Protein AF-A0A3B0VVY9-F1 (afdb_monomer_lite)

Sequence (151 aa):
ESAAEGPFYAQRRDLQAKYLTMIENNFRPLPLWRAPYYAHEVVGIEALSQLAHDCFGDSDPGEIFYRGALQEIVEQEDGRYLMRLPLPFVTGGDVKLRKRGDEMFITIGNFKREMILPTVLAKRRTGGGVLQDGVLEITFLPPEPVAEPIS

Foldseek 3Di:
DDPPDDPVRVVVVVVVVVVVVQCPQAQPPDDDFDFDDDPDDQDDDVSVVVRCCSGQPPHDPPDDRDDDDDFDWDQDPQQKIKTKHAQQPADAADWDWDADQQWIWTDGPPDIHIDGHDPSQSQFDWPDWDADNRIIITMTDHHDPDPDPDD

Secondary structure (DSSP, 8-state):
------HHHHHHHHHHHHHHHHHHHHHTTS--------SS---HHHHHHHHHHHHHTTS-TTS----SPPPEEEE-TTS-EEEEEE-TT--SS-EEEEEETTEEEEEETTEEEEEEPPHHHHTSPEEEEEEETTEEEEEEPPPPP-PPP--

Organism: NCBI:txid652676

pLDDT: mean 87.2, std 10.5, range [39.84, 97.38]

Structure (mmCIF, N/CA/C/O backbone):
data_AF-A0A3B0VVY9-F1
#
_entry.id   AF-A0A3B0VVY9-F1
#
loop_
_atom_site.group_PDB
_atom_site.id
_atom_site.type_symbol
_atom_site.label_atom_id
_atom_site.label_alt_id
_atom_site.label_comp_id
_atom_site.label_asym_id
_atom_site.label_entity_id
_atom_site.label_seq_id
_atom_site.pdbx_PDB_ins_code
_atom_site.Cartn_x
_atom_site.Cartn_y
_atom_site.Cartn_z
_atom_site.occupancy
_atom_site.B_iso_or_equiv
_atom_site.auth_seq_id
_atom_site.auth_comp_id
_atom_site.auth_asym_id
_atom_site.auth_atom_id
_atom_site.pdbx_PDB_model_num
ATOM 1 N N . GLU A 1 1 ? 40.228 -4.312 -16.758 1.00 39.84 1 GLU A N 1
ATOM 2 C CA . GLU A 1 1 ? 39.956 -4.425 -15.310 1.00 39.84 1 GLU A CA 1
ATOM 3 C C . GLU A 1 1 ? 38.494 -4.099 -15.073 1.00 39.84 1 GLU A C 1
ATOM 5 O O . GLU A 1 1 ? 38.059 -3.011 -15.425 1.00 39.84 1 GLU A O 1
ATOM 10 N N . SER A 1 2 ? 37.707 -5.078 -14.629 1.00 45.16 2 SER A N 1
ATOM 11 C CA . SER A 1 2 ? 36.264 -4.909 -14.442 1.00 45.16 2 SER A CA 1
ATOM 12 C C . SER A 1 2 ? 36.037 -4.041 -13.205 1.00 45.16 2 SER A C 1
ATOM 14 O O . SER A 1 2 ? 36.414 -4.442 -12.104 1.00 45.16 2 SER A O 1
ATOM 16 N N . ALA A 1 3 ? 35.438 -2.865 -13.389 1.00 46.88 3 ALA A N 1
ATOM 17 C CA . ALA A 1 3 ? 35.033 -1.939 -12.334 1.00 46.88 3 ALA A CA 1
ATOM 18 C C . ALA A 1 3 ? 33.827 -2.479 -11.535 1.00 46.88 3 ALA A C 1
ATOM 20 O O . ALA A 1 3 ? 32.806 -1.811 -11.382 1.00 46.88 3 ALA A O 1
ATOM 21 N N . ALA A 1 4 ? 33.935 -3.713 -11.046 1.00 55.25 4 ALA A N 1
ATOM 22 C CA . ALA A 1 4 ? 32.993 -4.301 -10.115 1.00 55.25 4 ALA A CA 1
ATOM 23 C C . ALA A 1 4 ? 33.217 -3.674 -8.726 1.00 55.25 4 ALA A C 1
ATOM 25 O O . ALA A 1 4 ? 34.024 -4.134 -7.927 1.00 55.25 4 ALA A O 1
ATOM 26 N N . GLU A 1 5 ? 32.492 -2.575 -8.508 1.00 64.75 5 GLU A N 1
ATOM 27 C CA . GLU A 1 5 ? 31.815 -2.227 -7.253 1.00 64.75 5 GLU A CA 1
ATOM 28 C C . GLU A 1 5 ? 32.693 -1.974 -6.022 1.00 64.75 5 GLU A C 1
ATOM 30 O O . GLU A 1 5 ? 32.791 -2.776 -5.097 1.00 64.75 5 GLU A O 1
ATOM 35 N N . GLY A 1 6 ? 33.242 -0.759 -5.954 1.00 81.62 6 GL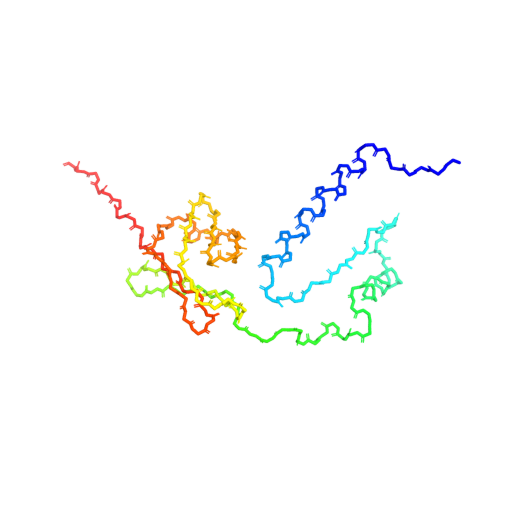Y A N 1
ATOM 36 C CA . GLY A 1 6 ? 33.793 -0.232 -4.709 1.00 81.62 6 GLY A CA 1
ATOM 37 C C . GLY A 1 6 ? 32.744 -0.128 -3.579 1.00 81.62 6 GLY A C 1
ATOM 38 O O . GLY A 1 6 ? 31.535 -0.130 -3.842 1.00 81.62 6 GLY A O 1
ATOM 39 N N . PRO A 1 7 ? 33.183 0.046 -2.316 1.00 87.75 7 PRO A N 1
ATOM 40 C CA . PRO A 1 7 ? 32.325 0.013 -1.121 1.00 87.75 7 PRO A CA 1
ATOM 41 C C . PRO A 1 7 ? 31.102 0.943 -1.168 1.00 87.75 7 PRO A C 1
ATOM 43 O O . PRO A 1 7 ? 30.045 0.614 -0.634 1.00 87.75 7 PRO A O 1
ATOM 46 N N . PHE A 1 8 ? 31.223 2.085 -1.851 1.00 87.69 8 PHE A N 1
ATOM 47 C CA . PHE A 1 8 ? 30.130 3.037 -2.054 1.00 87.69 8 PHE A CA 1
ATOM 48 C C . PHE A 1 8 ? 28.943 2.433 -2.825 1.00 87.69 8 PHE A C 1
ATOM 50 O O . PHE A 1 8 ? 27.793 2.579 -2.409 1.00 87.69 8 PHE A O 1
ATOM 57 N N . TYR A 1 9 ? 29.204 1.735 -3.937 1.00 86.75 9 TYR A N 1
ATOM 58 C CA . TYR A 1 9 ? 28.148 1.129 -4.754 1.00 86.75 9 TYR A CA 1
ATOM 59 C C . TYR A 1 9 ? 27.509 -0.065 -4.043 1.00 86.75 9 TYR A C 1
ATOM 61 O O . TYR A 1 9 ? 26.291 -0.224 -4.107 1.00 86.75 9 TYR A O 1
ATOM 69 N N . ALA A 1 10 ? 28.298 -0.843 -3.294 1.00 89.44 10 ALA A N 1
ATOM 70 C CA . ALA A 1 10 ? 27.776 -1.910 -2.444 1.00 89.44 10 ALA A CA 1
ATOM 71 C C . ALA A 1 10 ? 26.780 -1.365 -1.402 1.00 89.44 10 ALA A C 1
ATOM 73 O O . ALA A 1 10 ? 25.629 -1.795 -1.378 1.00 89.44 10 ALA A O 1
ATOM 74 N N . GLN A 1 11 ? 27.166 -0.335 -0.639 1.00 91.62 11 GLN A N 1
ATOM 75 C CA . GLN A 1 11 ? 26.292 0.266 0.373 1.00 91.62 11 GLN A CA 1
ATOM 76 C C . GLN A 1 11 ? 25.003 0.857 -0.224 1.00 91.62 11 GLN A C 1
ATOM 78 O O . GLN A 1 11 ? 23.929 0.751 0.373 1.00 91.62 11 GLN A O 1
ATOM 83 N N . ARG A 1 12 ? 25.078 1.476 -1.411 1.00 91.06 12 ARG A N 1
ATOM 84 C CA . ARG A 1 12 ? 23.884 1.993 -2.102 1.00 91.06 12 ARG A CA 1
ATOM 85 C C . ARG A 1 12 ? 22.920 0.884 -2.510 1.00 91.06 12 ARG A C 1
ATOM 87 O O . ARG A 1 12 ? 21.714 1.077 -2.360 1.00 91.06 12 ARG A O 1
ATOM 94 N N . ARG A 1 13 ? 23.424 -0.252 -3.002 1.00 89.94 13 ARG A N 1
ATOM 95 C CA . ARG A 1 13 ? 22.581 -1.407 -3.348 1.00 89.94 13 ARG A CA 1
ATOM 96 C C . ARG A 1 13 ? 21.885 -1.982 -2.121 1.00 89.94 13 ARG A C 1
ATOM 98 O O . ARG A 1 13 ? 20.685 -2.223 -2.189 1.00 89.94 13 ARG A O 1
ATOM 105 N N . ASP A 1 14 ? 22.589 -2.112 -0.998 1.00 93.25 14 ASP A N 1
ATOM 106 C CA . ASP A 1 14 ? 21.991 -2.604 0.251 1.00 93.25 14 ASP A CA 1
ATOM 107 C C . ASP A 1 14 ? 20.853 -1.691 0.725 1.00 93.25 14 ASP A C 1
ATOM 109 O O . ASP A 1 14 ? 19.766 -2.148 1.094 1.00 93.25 14 ASP A O 1
ATOM 113 N N . LEU A 1 15 ? 21.071 -0.375 0.659 1.00 93.38 15 LEU A N 1
ATOM 114 C CA . LEU A 1 15 ? 20.053 0.607 1.016 1.00 93.38 15 LEU A CA 1
ATOM 115 C C . LEU A 1 15 ? 18.851 0.559 0.058 1.00 93.38 15 LEU A C 1
ATOM 117 O O . LEU A 1 15 ? 17.705 0.602 0.507 1.00 93.38 15 LEU A O 1
ATOM 121 N N . GLN A 1 16 ? 19.096 0.431 -1.248 1.00 92.12 16 GLN A N 1
ATOM 122 C CA . GLN A 1 16 ? 18.042 0.284 -2.252 1.00 92.12 16 GLN A CA 1
ATOM 123 C C . GLN A 1 16 ? 17.220 -0.992 -2.021 1.00 92.12 16 GLN A C 1
ATOM 125 O O . GLN A 1 16 ? 15.993 -0.924 -2.013 1.00 92.12 16 GLN A O 1
ATOM 130 N N . ALA A 1 17 ? 17.870 -2.132 -1.769 1.00 91.56 17 ALA A N 1
ATOM 131 C CA . ALA A 1 17 ? 17.206 -3.406 -1.495 1.00 91.56 17 ALA A CA 1
ATOM 132 C C . ALA A 1 17 ? 16.305 -3.332 -0.251 1.00 91.56 17 ALA A C 1
ATOM 134 O O . ALA A 1 17 ? 15.169 -3.820 -0.262 1.00 91.56 17 ALA A O 1
ATOM 135 N N . LYS A 1 18 ? 16.768 -2.647 0.804 1.00 90.75 18 LYS A N 1
ATOM 136 C CA . LYS A 1 18 ? 15.962 -2.381 2.003 1.00 90.75 18 LYS A CA 1
ATOM 137 C C . LYS A 1 18 ? 14.697 -1.582 1.671 1.00 90.75 18 LYS A C 1
ATOM 139 O O . LYS A 1 18 ? 13.615 -1.949 2.128 1.00 90.75 18 LYS A O 1
ATOM 144 N N . TYR A 1 19 ? 14.807 -0.513 0.883 1.00 89.19 19 TYR A N 1
ATOM 145 C CA . TYR A 1 19 ? 13.644 0.296 0.509 1.00 89.19 19 TYR A CA 1
ATOM 146 C C . TYR A 1 19 ? 12.694 -0.423 -0.452 1.00 89.19 19 TYR A C 1
ATOM 148 O O . TYR A 1 19 ? 11.485 -0.292 -0.293 1.00 89.19 19 TYR A O 1
ATOM 156 N N . LEU A 1 20 ? 13.202 -1.232 -1.387 1.00 90.81 20 LEU A N 1
ATOM 157 C CA . LEU A 1 20 ? 12.357 -2.071 -2.246 1.00 90.81 20 LEU A CA 1
ATOM 158 C C . LEU A 1 20 ? 11.531 -3.059 -1.416 1.00 90.81 20 LEU A C 1
ATOM 160 O O . LEU A 1 20 ? 10.321 -3.143 -1.600 1.00 90.81 20 LEU A O 1
ATOM 164 N N . THR A 1 21 ? 12.151 -3.705 -0.425 1.00 87.12 21 THR A N 1
ATOM 165 C CA . THR A 1 21 ? 11.440 -4.580 0.523 1.00 87.12 21 THR A CA 1
ATOM 166 C C . THR A 1 21 ? 10.347 -3.819 1.285 1.00 87.12 21 THR A C 1
ATOM 168 O O . THR A 1 21 ? 9.246 -4.330 1.491 1.00 87.12 21 THR A O 1
ATOM 171 N N . MET A 1 22 ? 10.623 -2.580 1.706 1.00 81.25 22 MET A N 1
ATOM 172 C CA . MET A 1 22 ? 9.631 -1.731 2.374 1.00 81.25 22 MET A CA 1
ATOM 173 C C . MET A 1 22 ? 8.465 -1.368 1.441 1.00 81.25 22 MET A C 1
ATOM 175 O O . MET A 1 22 ? 7.312 -1.477 1.849 1.00 81.25 22 MET A O 1
ATOM 179 N N . ILE A 1 23 ? 8.742 -0.988 0.188 1.00 85.38 23 ILE A N 1
ATOM 180 C CA . ILE A 1 23 ? 7.719 -0.706 -0.830 1.00 85.38 23 ILE A CA 1
ATOM 181 C C . ILE A 1 23 ? 6.851 -1.948 -1.059 1.00 85.38 23 ILE A C 1
ATOM 183 O O . ILE A 1 23 ? 5.629 -1.862 -0.979 1.00 85.38 23 ILE A O 1
ATOM 187 N N . GLU A 1 24 ? 7.457 -3.118 -1.254 1.00 85.31 24 GLU A N 1
ATOM 188 C CA . GLU A 1 24 ? 6.724 -4.375 -1.425 1.00 85.31 24 GLU A CA 1
ATOM 189 C C . GLU A 1 24 ? 5.774 -4.647 -0.257 1.00 85.31 24 GLU A C 1
ATOM 191 O O . GLU A 1 24 ? 4.581 -4.866 -0.460 1.00 85.31 24 GLU A O 1
ATOM 196 N N . ASN A 1 25 ? 6.254 -4.555 0.982 1.00 76.44 25 ASN A N 1
ATOM 197 C CA . ASN A 1 25 ? 5.412 -4.791 2.156 1.00 76.44 25 ASN A CA 1
ATOM 198 C C . ASN A 1 25 ? 4.280 -3.763 2.304 1.00 76.44 25 ASN A C 1
ATOM 200 O O . ASN A 1 25 ? 3.191 -4.107 2.768 1.00 76.44 25 ASN A O 1
ATOM 204 N N . ASN A 1 26 ? 4.522 -2.515 1.905 1.00 75.50 26 ASN A N 1
ATOM 205 C CA . ASN A 1 26 ? 3.567 -1.427 2.087 1.00 75.50 26 ASN A CA 1
ATOM 206 C C . ASN A 1 26 ? 2.474 -1.416 1.023 1.00 75.50 26 ASN A C 1
ATOM 208 O O . ASN A 1 26 ? 1.341 -1.051 1.341 1.00 75.50 26 ASN A O 1
ATOM 212 N N . PHE A 1 27 ? 2.808 -1.807 -0.207 1.00 78.38 27 PHE A N 1
ATOM 213 C CA . PHE A 1 27 ? 1.897 -1.743 -1.346 1.00 78.38 27 PHE A CA 1
ATOM 214 C C . PHE A 1 27 ? 1.197 -3.064 -1.640 1.00 78.38 27 PHE A C 1
ATOM 216 O O . PHE A 1 27 ? 0.191 -3.047 -2.342 1.00 78.38 27 PHE A O 1
ATOM 223 N N . ARG A 1 28 ? 1.630 -4.197 -1.070 1.00 76.19 28 ARG A N 1
ATOM 224 C CA . ARG A 1 28 ? 0.879 -5.454 -1.198 1.00 76.19 28 ARG A CA 1
ATOM 225 C C . ARG A 1 28 ? -0.598 -5.271 -0.807 1.00 76.19 28 ARG A C 1
ATOM 227 O O . ARG A 1 28 ? -0.883 -4.665 0.230 1.00 76.19 28 ARG A O 1
ATOM 234 N N . PRO A 1 29 ? -1.537 -5.835 -1.590 1.00 76.94 29 PRO A N 1
ATOM 235 C CA . PRO A 1 29 ? -1.343 -6.745 -2.734 1.00 76.94 29 PRO A CA 1
ATOM 236 C C . PRO A 1 29 ? -1.243 -6.066 -4.118 1.00 76.94 29 PRO A C 1
ATOM 238 O O . PRO A 1 29 ? -1.410 -6.747 -5.126 1.00 76.94 29 PRO A O 1
ATOM 241 N N . LEU A 1 30 ? -0.994 -4.756 -4.194 1.00 84.44 30 LEU A N 1
ATOM 242 C CA . LEU A 1 30 ? -0.874 -4.061 -5.474 1.00 84.44 30 LEU A CA 1
ATOM 243 C C . LEU A 1 30 ? 0.307 -4.588 -6.303 1.00 84.44 30 LEU A C 1
ATOM 245 O O . LEU A 1 30 ? 1.371 -4.872 -5.742 1.00 84.44 30 LEU A O 1
ATOM 249 N N . PRO A 1 31 ? 0.136 -4.703 -7.631 1.00 88.31 31 PRO A N 1
ATOM 250 C CA . PRO A 1 31 ? 1.220 -5.030 -8.544 1.00 88.31 31 PRO A CA 1
ATOM 251 C C . PRO A 1 31 ? 2.287 -3.934 -8.504 1.00 88.31 31 PRO A C 1
ATOM 253 O O . PRO A 1 31 ? 1.985 -2.743 -8.422 1.00 88.31 31 PRO A O 1
ATOM 256 N N . LEU A 1 32 ? 3.548 -4.355 -8.558 1.00 90.81 32 LEU A N 1
ATOM 257 C CA . LEU A 1 32 ? 4.708 -3.474 -8.561 1.00 90.81 32 LEU A CA 1
ATOM 258 C C . LEU A 1 32 ? 5.576 -3.809 -9.769 1.00 90.81 32 LEU A C 1
ATOM 260 O O . LEU A 1 32 ? 6.106 -4.917 -9.864 1.00 90.81 32 LEU A O 1
ATOM 264 N N . TRP A 1 33 ? 5.756 -2.834 -10.652 1.00 92.94 33 TRP A N 1
ATOM 265 C CA . TRP A 1 33 ? 6.682 -2.920 -11.777 1.00 92.94 33 TRP A CA 1
ATOM 266 C C . TRP A 1 33 ? 7.994 -2.227 -11.429 1.00 92.94 33 TRP A C 1
ATOM 268 O O . TRP A 1 33 ? 8.018 -1.240 -10.689 1.00 92.94 33 TRP A O 1
ATOM 278 N N . ARG A 1 34 ? 9.104 -2.767 -11.930 1.00 91.06 34 ARG A N 1
ATOM 279 C CA . ARG A 1 34 ? 10.446 -2.240 -11.673 1.00 91.06 34 ARG A CA 1
ATOM 280 C C . ARG A 1 34 ? 11.039 -1.772 -12.988 1.00 91.06 34 ARG A C 1
ATOM 282 O O . ARG A 1 34 ? 11.158 -2.563 -13.912 1.00 91.06 34 ARG A O 1
ATOM 289 N N . ALA A 1 35 ? 11.454 -0.514 -13.030 1.00 92.44 35 ALA A N 1
ATOM 290 C CA . ALA A 1 35 ? 12.241 0.004 -14.135 1.00 92.44 35 ALA A CA 1
ATOM 291 C C . ALA A 1 35 ? 13.740 -0.213 -13.854 1.00 92.44 35 ALA A C 1
ATOM 293 O O . ALA A 1 35 ? 14.189 0.046 -12.728 1.00 92.44 35 ALA A O 1
ATOM 294 N N . PRO A 1 36 ? 14.529 -0.651 -14.849 1.00 90.06 36 PRO A N 1
ATOM 295 C CA . PRO A 1 36 ? 15.982 -0.629 -14.765 1.00 90.06 36 PRO A CA 1
ATOM 296 C C . PRO A 1 36 ? 16.526 0.789 -14.569 1.00 90.06 36 PRO A C 1
ATOM 298 O O . PRO A 1 36 ? 15.889 1.787 -14.907 1.00 90.06 36 PRO A O 1
ATOM 301 N N . TYR A 1 37 ? 17.748 0.879 -14.048 1.00 88.88 37 TYR A N 1
ATOM 302 C CA . TYR A 1 37 ? 18.484 2.138 -14.027 1.00 88.88 37 TYR A CA 1
ATOM 303 C C . TYR A 1 37 ? 19.235 2.305 -15.354 1.00 88.88 37 TYR A C 1
ATOM 305 O O . TYR A 1 37 ? 20.279 1.685 -15.561 1.00 88.88 37 TYR A O 1
ATOM 313 N N . TYR A 1 38 ? 18.681 3.103 -16.268 1.00 93.00 38 TYR A N 1
ATOM 314 C CA . TYR A 1 38 ? 19.256 3.325 -17.597 1.00 93.00 38 TYR A CA 1
ATOM 315 C C . TYR A 1 38 ? 20.520 4.190 -17.532 1.00 93.00 38 TYR A C 1
ATOM 317 O O . TYR A 1 38 ? 20.620 5.126 -16.742 1.00 93.00 38 TYR A O 1
ATOM 325 N N . ALA A 1 39 ? 21.484 3.899 -18.407 1.00 92.50 39 ALA A N 1
ATOM 326 C CA . ALA A 1 39 ? 22.709 4.692 -18.557 1.00 92.50 39 ALA A CA 1
ATOM 327 C C . ALA A 1 39 ? 22.509 5.982 -19.380 1.00 92.50 39 ALA A C 1
ATOM 329 O O . ALA A 1 39 ? 23.444 6.761 -19.546 1.00 92.50 39 ALA A O 1
ATOM 330 N N . HIS A 1 40 ? 21.310 6.182 -19.923 1.00 92.38 40 HIS A N 1
ATOM 331 C CA . HIS A 1 40 ? 20.925 7.304 -20.770 1.00 92.38 40 HIS A CA 1
ATOM 332 C C . HIS A 1 40 ? 19.563 7.845 -20.328 1.00 92.38 40 HIS A C 1
ATOM 334 O O . HIS A 1 40 ? 18.833 7.193 -19.579 1.00 92.38 40 HIS A O 1
ATOM 340 N N . GLU A 1 41 ? 19.224 9.045 -20.790 1.00 94.31 41 GLU A N 1
ATOM 341 C CA . GLU A 1 41 ? 17.923 9.645 -20.512 1.00 94.31 41 GLU A CA 1
ATOM 342 C C . GLU A 1 41 ? 16.815 8.918 -21.281 1.00 94.31 41 GLU A C 1
ATOM 344 O O . GLU A 1 41 ? 16.945 8.647 -22.475 1.00 94.31 41 GLU A O 1
ATOM 349 N N . VAL A 1 42 ? 15.700 8.632 -20.608 1.00 96.25 42 VAL A N 1
ATOM 350 C CA . VAL A 1 42 ? 14.533 7.996 -21.232 1.00 96.25 42 VAL A CA 1
ATOM 351 C C . VAL A 1 42 ? 13.700 9.062 -21.950 1.00 96.25 42 VAL A C 1
ATOM 353 O O . VAL A 1 42 ? 12.673 9.518 -21.449 1.00 96.25 42 VAL A O 1
ATOM 356 N N . VAL A 1 43 ? 14.184 9.509 -23.109 1.00 96.88 43 VAL A N 1
ATOM 357 C CA . VAL A 1 43 ? 13.565 10.575 -23.911 1.00 96.88 43 VAL A CA 1
ATOM 358 C C . VAL A 1 43 ? 13.340 10.102 -25.344 1.00 96.88 43 VAL A C 1
ATOM 360 O O . VAL A 1 43 ? 14.189 9.453 -25.948 1.00 96.88 43 VAL A O 1
ATOM 363 N N . GLY A 1 44 ? 12.190 10.476 -25.907 1.00 97.38 44 GLY A N 1
ATOM 364 C CA . GLY A 1 44 ? 11.786 10.079 -27.252 1.00 97.38 44 GLY A CA 1
ATOM 365 C C . GLY A 1 44 ? 11.081 8.723 -27.288 1.00 97.38 44 GLY A C 1
ATOM 366 O O . GLY A 1 44 ? 11.082 7.962 -26.323 1.00 97.38 44 GLY A O 1
ATOM 367 N N . ILE A 1 45 ? 10.432 8.444 -28.418 1.00 97.38 45 ILE A N 1
ATOM 368 C CA . ILE A 1 45 ? 9.533 7.291 -28.564 1.00 97.38 45 ILE A CA 1
ATOM 369 C C . ILE A 1 45 ? 10.262 5.961 -28.374 1.00 97.38 45 ILE A C 1
ATOM 371 O O . ILE A 1 45 ? 9.716 5.069 -27.737 1.00 97.38 45 ILE A O 1
ATOM 375 N N . GLU A 1 46 ? 11.486 5.828 -28.878 1.00 96.50 46 GLU A N 1
ATOM 376 C CA . GLU A 1 46 ? 12.259 4.588 -28.768 1.00 96.50 46 GLU A CA 1
ATOM 377 C C . GLU A 1 46 ? 12.566 4.239 -27.305 1.00 96.50 46 GLU A C 1
ATOM 379 O O . GLU A 1 46 ? 12.183 3.171 -26.831 1.00 96.50 46 GLU A O 1
ATOM 384 N N . ALA A 1 47 ? 13.159 5.175 -26.556 1.00 96.06 47 ALA A N 1
ATOM 385 C CA . ALA A 1 47 ? 13.500 4.953 -25.154 1.00 96.06 47 ALA A CA 1
ATOM 386 C C . ALA A 1 47 ? 12.250 4.749 -24.278 1.00 96.06 47 ALA A C 1
ATOM 388 O O . ALA A 1 47 ? 12.237 3.883 -23.405 1.00 96.06 47 ALA A O 1
ATOM 389 N N . LEU A 1 48 ? 11.172 5.501 -24.536 1.00 95.19 48 LEU A N 1
ATOM 390 C CA . LEU A 1 48 ? 9.897 5.318 -23.835 1.00 95.19 48 LEU A CA 1
ATOM 391 C C . LEU A 1 48 ? 9.248 3.962 -24.146 1.00 95.19 48 LEU A C 1
ATOM 393 O O . LEU A 1 48 ? 8.640 3.370 -23.257 1.00 95.19 48 LEU A O 1
ATOM 397 N N . SER A 1 49 ? 9.395 3.452 -25.373 1.00 94.50 49 SER A N 1
ATOM 398 C CA . SER A 1 49 ? 8.886 2.128 -25.756 1.00 94.50 49 SER A CA 1
ATOM 399 C C . SER A 1 49 ? 9.650 1.014 -25.046 1.00 94.50 49 SER A C 1
ATOM 401 O O . SER A 1 49 ? 9.030 0.076 -24.550 1.00 94.50 49 SER A O 1
ATOM 403 N N . GLN A 1 50 ? 10.976 1.145 -24.924 1.00 95.00 50 GLN A N 1
ATOM 404 C CA . GLN A 1 50 ? 11.774 0.203 -24.140 1.00 95.00 50 GLN A CA 1
ATOM 405 C C . GLN A 1 50 ? 11.373 0.235 -22.662 1.00 95.00 50 GLN A C 1
ATOM 407 O O . GLN A 1 50 ? 11.166 -0.819 -22.072 1.00 95.00 50 GLN A O 1
ATOM 412 N N . LEU A 1 51 ? 11.175 1.423 -22.077 1.00 95.50 51 LEU A N 1
ATOM 413 C CA . LEU A 1 51 ? 10.697 1.539 -20.697 1.00 95.50 51 LEU A CA 1
ATOM 414 C C . LEU A 1 51 ? 9.326 0.886 -20.502 1.00 95.50 51 LEU A C 1
ATOM 416 O O . LEU A 1 51 ? 9.107 0.209 -19.498 1.00 95.50 51 LEU A O 1
ATOM 420 N N . ALA A 1 52 ? 8.402 1.093 -21.440 1.00 94.12 52 ALA A N 1
ATOM 421 C CA . ALA A 1 52 ? 7.096 0.454 -21.391 1.00 94.12 52 ALA A CA 1
ATOM 422 C C . ALA A 1 52 ? 7.229 -1.075 -21.428 1.00 94.12 52 ALA A C 1
ATOM 424 O O . ALA A 1 52 ? 6.601 -1.748 -20.615 1.00 94.12 52 ALA A O 1
ATOM 425 N N . HIS A 1 53 ? 8.087 -1.615 -22.296 1.00 94.62 53 HIS A N 1
ATOM 426 C CA . HIS A 1 53 ? 8.345 -3.051 -22.366 1.00 94.62 53 HIS A CA 1
ATOM 427 C C . HIS A 1 53 ? 9.016 -3.593 -21.094 1.00 94.62 53 HIS A C 1
ATOM 429 O O . HIS A 1 53 ? 8.579 -4.606 -20.560 1.00 94.62 53 HIS A O 1
ATOM 435 N N . ASP A 1 54 ? 10.013 -2.899 -20.548 1.00 95.31 54 ASP A N 1
ATOM 436 C CA . ASP A 1 54 ? 10.708 -3.330 -19.328 1.00 95.31 54 ASP A CA 1
ATOM 437 C C . ASP A 1 54 ? 9.777 -3.337 -18.106 1.00 95.31 54 ASP A C 1
ATOM 439 O O . ASP A 1 54 ? 9.911 -4.181 -17.218 1.00 95.31 54 ASP A O 1
ATOM 443 N N . CYS A 1 55 ? 8.814 -2.411 -18.059 1.00 94.44 55 CYS A N 1
ATOM 444 C CA . CYS A 1 55 ? 7.804 -2.373 -17.010 1.00 94.44 55 CYS A CA 1
ATOM 445 C C . CYS A 1 55 ? 6.697 -3.405 -17.244 1.00 94.44 55 CYS A C 1
ATOM 447 O O . CYS A 1 55 ? 6.442 -4.215 -16.364 1.00 94.44 55 CYS A O 1
ATOM 449 N N . PHE A 1 56 ? 6.020 -3.384 -18.390 1.00 93.56 56 PHE A N 1
ATOM 450 C CA . PHE A 1 56 ? 4.755 -4.104 -18.590 1.00 93.56 56 PHE A CA 1
ATOM 451 C C . PHE A 1 56 ? 4.895 -5.401 -19.402 1.00 93.56 56 PHE A C 1
ATOM 453 O O . PHE A 1 56 ? 3.991 -6.241 -19.379 1.00 93.56 56 PHE A O 1
ATOM 460 N N . GLY A 1 57 ? 6.030 -5.610 -20.072 1.00 92.62 57 GLY A N 1
ATOM 461 C CA . GLY A 1 57 ? 6.256 -6.736 -20.974 1.00 92.62 57 GLY A CA 1
ATOM 462 C C . GLY A 1 57 ? 5.223 -6.748 -22.095 1.00 92.62 57 GLY A C 1
ATOM 463 O O . GLY A 1 57 ? 5.067 -5.761 -22.812 1.00 92.62 57 GLY A O 1
ATOM 464 N N . ASP A 1 58 ? 4.500 -7.861 -22.200 1.00 90.81 58 ASP A N 1
ATOM 465 C CA . ASP A 1 58 ? 3.394 -8.041 -23.148 1.00 90.81 58 ASP A CA 1
ATOM 466 C C . ASP A 1 58 ? 2.023 -7.646 -22.560 1.00 90.81 58 ASP A C 1
ATOM 468 O O . ASP A 1 58 ? 0.999 -7.794 -23.227 1.00 90.81 58 ASP A O 1
ATOM 472 N N . SER A 1 59 ? 1.975 -7.179 -21.306 1.00 91.69 59 SER A N 1
ATOM 473 C CA . SER A 1 59 ? 0.721 -6.801 -20.638 1.00 91.69 59 SER A CA 1
ATOM 474 C C . SER A 1 59 ? 0.258 -5.422 -21.104 1.00 91.69 59 SER A C 1
ATOM 476 O O . SER A 1 59 ? 1.064 -4.493 -21.175 1.00 91.69 59 SER A O 1
ATOM 478 N N . ASP A 1 60 ? -1.042 -5.252 -21.356 1.00 90.69 60 ASP A N 1
ATOM 479 C CA . ASP A 1 60 ? -1.603 -3.941 -21.695 1.00 90.69 60 ASP A CA 1
ATOM 480 C C . ASP A 1 60 ? -1.633 -3.038 -20.443 1.00 90.69 60 ASP A C 1
ATOM 482 O O . ASP A 1 60 ? -2.342 -3.350 -19.483 1.00 90.69 60 ASP A O 1
ATOM 486 N N . PRO A 1 61 ? -0.904 -1.902 -20.419 1.00 90.19 61 PRO A N 1
ATOM 487 C CA . PRO A 1 61 ? -0.883 -0.995 -19.270 1.00 90.19 61 PRO A CA 1
ATOM 488 C C . PRO A 1 61 ? -2.255 -0.371 -18.948 1.00 90.19 61 PRO A C 1
ATOM 490 O O . PRO A 1 61 ? -2.416 0.204 -17.871 1.00 90.19 61 PRO A O 1
ATOM 493 N N . GLY A 1 62 ? -3.235 -0.460 -19.855 1.00 91.81 62 GLY A N 1
ATOM 494 C CA . GLY A 1 62 ? -4.620 -0.041 -19.639 1.00 91.81 62 GLY A CA 1
ATOM 495 C C . GLY A 1 62 ? -5.474 -1.032 -18.838 1.00 91.81 62 GLY A C 1
ATOM 496 O O . GLY A 1 62 ? -6.615 -0.713 -18.491 1.00 91.81 62 GLY A O 1
ATOM 497 N N . GLU A 1 63 ? -4.959 -2.223 -18.529 1.00 93.06 63 GLU A N 1
ATOM 498 C CA . GLU A 1 63 ? -5.696 -3.230 -17.772 1.00 93.06 63 GLU A CA 1
ATOM 499 C C . GLU A 1 63 ? -5.889 -2.863 -16.294 1.00 93.06 63 GLU A C 1
ATOM 501 O O . GLU A 1 63 ? -5.138 -2.116 -15.665 1.00 93.06 63 GLU A O 1
ATOM 506 N N . ILE A 1 64 ? -6.921 -3.457 -15.690 1.00 89.56 64 ILE A N 1
ATOM 507 C CA . ILE A 1 64 ? -7.134 -3.371 -14.244 1.00 89.56 64 ILE A CA 1
ATOM 508 C C . ILE A 1 64 ? -6.362 -4.509 -13.577 1.00 89.56 64 ILE A C 1
ATOM 510 O O . ILE A 1 64 ? -6.865 -5.627 -13.452 1.00 89.56 64 ILE A O 1
ATOM 514 N N . PHE A 1 65 ? -5.159 -4.193 -13.105 1.00 85.38 65 PHE A N 1
ATOM 515 C CA . PHE A 1 65 ? -4.238 -5.164 -12.508 1.00 85.38 65 PHE A CA 1
ATOM 516 C C . PHE A 1 65 ? -4.534 -5.536 -11.048 1.00 85.38 65 PHE A C 1
ATOM 518 O O . PHE A 1 65 ? -3.928 -6.457 -10.501 1.00 85.38 65 PHE A O 1
ATOM 525 N N . TYR A 1 66 ? -5.458 -4.837 -10.389 1.00 84.25 66 TYR A N 1
ATOM 526 C CA . TYR A 1 66 ? -5.925 -5.215 -9.061 1.00 84.25 66 TYR A CA 1
ATOM 527 C C . TYR A 1 66 ? -7.371 -4.775 -8.842 1.00 84.25 66 TYR A C 1
ATOM 529 O O . TYR A 1 66 ? -7.729 -3.622 -9.077 1.00 84.25 66 TYR A O 1
ATOM 537 N N . ARG A 1 67 ? -8.201 -5.705 -8.362 1.00 76.38 67 ARG A N 1
ATOM 538 C CA . ARG A 1 67 ? -9.562 -5.444 -7.884 1.00 76.38 67 ARG A CA 1
ATOM 539 C C . ARG A 1 67 ? -9.667 -5.957 -6.455 1.00 76.38 67 ARG A C 1
ATOM 541 O O . ARG A 1 67 ? -9.606 -7.159 -6.221 1.00 76.38 67 ARG A O 1
ATOM 548 N N . GLY A 1 68 ? -9.826 -5.045 -5.510 1.00 69.81 68 GLY A N 1
ATOM 549 C CA . GLY A 1 68 ? -9.994 -5.360 -4.099 1.00 69.81 68 GLY A CA 1
ATOM 550 C C . GLY A 1 68 ? -10.114 -4.084 -3.284 1.00 69.81 68 GLY A C 1
ATOM 551 O O . GLY A 1 68 ? -9.840 -2.994 -3.790 1.00 69.81 68 GLY A O 1
ATOM 552 N N . ALA A 1 69 ? -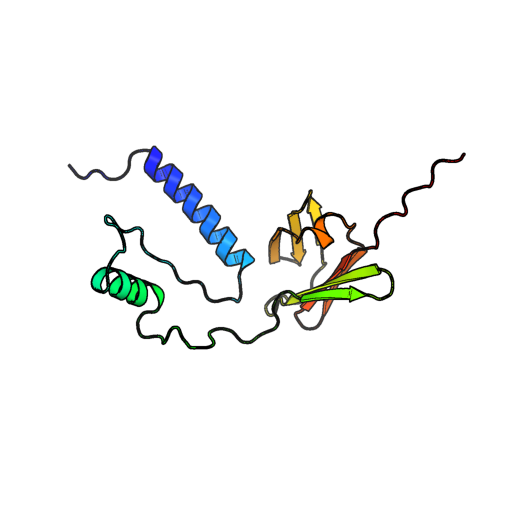10.527 -4.214 -2.026 1.00 64.12 69 ALA A N 1
ATOM 553 C CA . ALA A 1 69 ? -10.538 -3.074 -1.127 1.00 64.12 69 ALA A CA 1
ATOM 554 C C . ALA A 1 69 ? -9.095 -2.556 -0.974 1.00 64.12 69 ALA A C 1
ATOM 556 O O . ALA A 1 69 ? -8.151 -3.324 -0.758 1.00 64.12 69 ALA A O 1
ATOM 557 N N . LEU A 1 70 ? -8.924 -1.253 -1.163 1.00 72.38 70 LEU A N 1
ATOM 558 C CA . LEU A 1 70 ? -7.734 -0.545 -0.718 1.00 72.38 70 LEU A CA 1
ATOM 559 C C . LEU A 1 70 ? -7.909 -0.201 0.758 1.00 72.38 70 LEU A C 1
ATOM 561 O O . LEU A 1 70 ? -8.974 -0.414 1.338 1.00 72.38 70 LEU A O 1
ATOM 565 N N . GLN A 1 71 ? -6.857 0.335 1.369 1.00 81.75 71 GLN A N 1
ATOM 566 C CA . GLN A 1 71 ? -7.01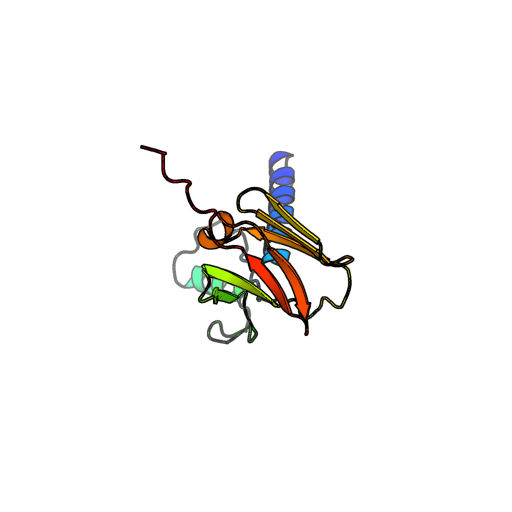6 1.013 2.645 1.00 81.75 71 GLN A CA 1
ATOM 567 C C . GLN A 1 71 ? -8.128 2.064 2.520 1.00 81.75 71 GLN A C 1
ATOM 569 O O . GLN A 1 71 ? -8.039 2.967 1.691 1.00 81.75 71 GLN A O 1
ATOM 574 N N . GLU A 1 72 ? -9.148 1.947 3.359 1.00 88.62 72 GLU A N 1
ATOM 575 C CA . GLU A 1 72 ? -10.266 2.881 3.433 1.00 88.62 72 GLU A CA 1
ATOM 576 C C . GLU A 1 72 ? -10.166 3.675 4.737 1.00 88.62 72 GLU A C 1
ATOM 578 O O . GLU A 1 72 ? -9.747 3.142 5.767 1.00 88.62 72 GLU A O 1
ATOM 583 N N . ILE A 1 73 ? -10.531 4.956 4.697 1.00 91.88 73 ILE A N 1
ATOM 584 C CA . ILE A 1 73 ? -10.631 5.810 5.881 1.00 91.88 73 ILE A CA 1
ATOM 585 C C . ILE A 1 73 ? -12.025 6.422 5.881 1.00 91.88 73 ILE A C 1
ATOM 587 O O . ILE A 1 73 ? -12.361 7.186 4.980 1.00 91.88 73 ILE A O 1
ATOM 591 N N . VAL A 1 74 ? -12.808 6.091 6.903 1.00 94.31 74 VAL A N 1
ATOM 592 C CA . VAL A 1 74 ? -14.177 6.577 7.084 1.00 94.31 74 VAL A CA 1
ATOM 593 C C . VAL A 1 74 ? -14.223 7.449 8.330 1.00 94.31 74 VAL A C 1
ATOM 595 O O . VAL A 1 74 ? -13.860 6.998 9.418 1.00 94.31 74 VAL A O 1
ATOM 598 N N . GLU A 1 75 ? -14.656 8.696 8.179 1.00 95.69 75 GLU A N 1
ATOM 599 C CA . GLU A 1 75 ? -15.006 9.554 9.311 1.00 95.69 75 GLU A CA 1
ATOM 600 C C . GLU A 1 75 ? -16.388 9.160 9.839 1.00 95.69 75 GLU A C 1
ATOM 602 O O . GLU A 1 75 ? -17.326 8.969 9.069 1.00 95.69 75 GLU A O 1
ATOM 607 N N . GLN A 1 76 ? -16.492 8.989 11.151 1.00 95.12 76 GLN A N 1
ATOM 608 C CA . GLN A 1 76 ? -17.724 8.633 11.846 1.00 95.12 76 GLN A CA 1
ATOM 609 C C . GLN A 1 76 ? -18.409 9.900 12.367 1.00 95.12 76 GLN A C 1
ATOM 611 O O . GLN A 1 76 ? -17.752 10.907 12.634 1.00 95.12 76 GLN A O 1
ATOM 616 N N . GLU A 1 77 ? -19.724 9.836 12.579 1.00 93.12 77 GLU A N 1
ATOM 617 C CA . GLU A 1 77 ? -20.522 10.983 13.048 1.00 93.12 77 GLU A CA 1
ATOM 618 C C . GLU A 1 77 ? -20.047 11.551 14.398 1.00 93.12 77 GLU A C 1
ATOM 620 O O . GLU A 1 77 ? -20.204 12.738 14.669 1.00 93.12 77 GLU A O 1
ATOM 625 N N . ASP A 1 78 ? -19.417 10.726 15.235 1.00 91.81 78 ASP A N 1
ATOM 626 C CA . ASP A 1 78 ? -18.882 11.114 16.545 1.00 91.81 78 ASP A CA 1
ATOM 627 C C . ASP A 1 78 ? -17.437 11.652 16.506 1.00 91.81 78 ASP A C 1
ATOM 629 O O . ASP A 1 78 ? -16.790 11.809 17.546 1.00 91.81 78 ASP A O 1
ATOM 633 N N . GLY A 1 79 ? -16.908 11.926 15.310 1.00 92.44 79 GLY A N 1
ATOM 634 C CA . GLY A 1 79 ? -15.568 12.474 15.102 1.00 92.44 79 GLY A CA 1
ATOM 635 C C . GLY A 1 79 ? -14.435 11.451 15.224 1.00 92.44 79 GLY A C 1
ATOM 636 O O . GLY A 1 79 ? -13.257 11.831 15.197 1.00 92.44 79 GLY A O 1
ATOM 637 N N . ARG A 1 80 ? -14.754 10.156 15.366 1.00 96.38 80 ARG A N 1
ATOM 638 C CA . ARG A 1 80 ? -13.779 9.070 15.201 1.00 96.38 80 ARG A CA 1
ATOM 639 C C . ARG A 1 80 ? -13.459 8.847 13.729 1.00 96.38 80 ARG A C 1
ATOM 641 O O . ARG A 1 80 ? -14.249 9.158 12.846 1.00 96.38 80 ARG A O 1
ATOM 648 N N . TYR A 1 81 ? -12.320 8.213 13.477 1.00 96.75 81 TYR A N 1
ATOM 649 C CA . TYR A 1 81 ? -12.023 7.639 12.167 1.00 96.75 81 TYR A CA 1
ATOM 650 C C . TYR A 1 81 ? -11.899 6.126 12.277 1.00 96.75 81 TYR A C 1
ATOM 652 O O . TYR A 1 81 ? -11.278 5.613 13.210 1.00 96.75 81 TYR A O 1
ATOM 660 N N . LEU A 1 82 ? -12.447 5.422 11.295 1.00 95.88 82 LEU A N 1
ATOM 661 C CA . LEU A 1 82 ? -12.247 3.998 11.087 1.00 95.88 82 LEU A CA 1
ATOM 662 C C . LEU A 1 82 ? -11.334 3.813 9.877 1.00 95.88 82 LEU A C 1
ATOM 664 O O . LEU A 1 82 ? -11.701 4.176 8.761 1.00 95.88 82 LEU A O 1
ATOM 668 N N . MET A 1 83 ? -10.142 3.261 10.093 1.00 94.12 83 MET A N 1
ATOM 669 C CA . MET A 1 83 ? -9.265 2.836 9.005 1.00 94.12 83 MET A CA 1
ATOM 670 C C . MET A 1 83 ? -9.446 1.339 8.776 1.00 94.12 83 MET A C 1
ATOM 672 O O . MET A 1 83 ? -9.173 0.550 9.679 1.00 94.12 83 MET A O 1
ATOM 676 N N . ARG A 1 84 ? -9.871 0.945 7.576 1.00 92.19 84 ARG A N 1
ATOM 677 C CA . ARG A 1 84 ? -10.055 -0.460 7.192 1.00 92.19 84 ARG A CA 1
ATOM 678 C C . ARG A 1 84 ? -8.912 -0.862 6.281 1.00 92.19 84 ARG A C 1
ATOM 680 O O . ARG A 1 84 ? -8.693 -0.251 5.238 1.00 92.19 84 ARG A O 1
ATOM 687 N N . LEU A 1 85 ? -8.154 -1.865 6.701 1.00 89.06 85 LEU A N 1
ATOM 688 C CA . LEU A 1 85 ? -6.956 -2.329 6.023 1.00 89.06 85 LEU A CA 1
ATOM 689 C C . LEU A 1 85 ? -7.128 -3.794 5.615 1.00 89.06 85 LEU A C 1
ATOM 691 O O . LEU A 1 85 ? -7.051 -4.677 6.470 1.00 89.06 85 LEU A O 1
ATOM 695 N N . PRO A 1 86 ? -7.336 -4.077 4.324 1.00 86.00 86 PRO A N 1
ATOM 696 C CA . PRO A 1 86 ? -7.421 -5.445 3.830 1.00 86.00 86 PRO A CA 1
ATOM 697 C C . PRO A 1 86 ? -6.093 -6.181 4.009 1.00 86.00 86 PRO A C 1
ATOM 699 O O . PRO A 1 86 ? -5.044 -5.750 3.529 1.00 86.00 86 PRO A O 1
ATOM 702 N N . LEU A 1 87 ? -6.155 -7.304 4.716 1.00 84.88 87 LEU A N 1
ATOM 703 C CA . LEU A 1 87 ? -5.068 -8.225 5.023 1.00 84.88 87 LEU A CA 1
ATOM 704 C C . LEU A 1 87 ? -5.516 -9.668 4.692 1.00 84.88 87 LEU A C 1
ATOM 706 O O . LEU A 1 87 ? -5.590 -10.507 5.588 1.00 84.88 87 LEU A O 1
ATOM 710 N N . PRO A 1 88 ? -5.807 -9.990 3.414 1.00 74.19 88 PRO A N 1
ATOM 711 C CA . PRO A 1 88 ? -6.492 -11.233 3.027 1.00 74.19 88 PRO A CA 1
ATOM 712 C C . PRO A 1 88 ? -5.726 -12.520 3.374 1.00 74.19 88 PRO A C 1
ATOM 714 O O . PRO A 1 88 ? -6.318 -13.590 3.44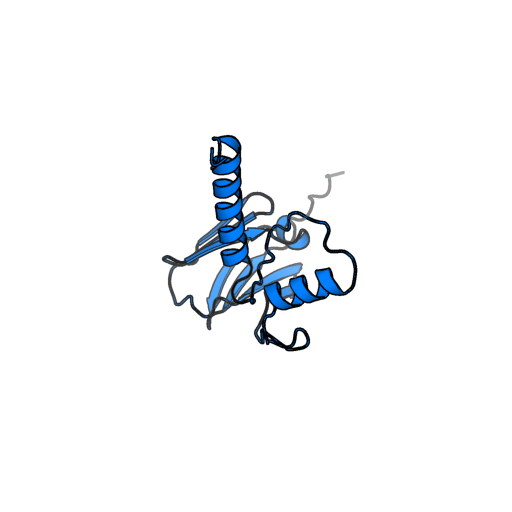2 1.00 74.19 88 PRO A O 1
ATOM 717 N N . PHE A 1 89 ? -4.414 -12.428 3.603 1.00 77.19 89 PHE A N 1
ATOM 718 C CA . PHE A 1 89 ? -3.560 -13.567 3.957 1.00 77.19 89 PHE A CA 1
ATOM 719 C C . PHE A 1 89 ? -3.246 -13.652 5.457 1.00 77.19 89 PHE A C 1
ATOM 721 O O . PHE A 1 89 ? -2.443 -14.488 5.868 1.00 77.19 89 PHE A O 1
ATOM 728 N N . VAL A 1 90 ? -3.823 -12.768 6.276 1.00 82.31 90 VAL A N 1
ATOM 729 C CA . VAL A 1 90 ? -3.614 -12.747 7.725 1.00 82.31 90 VAL A CA 1
ATOM 730 C C . VAL A 1 90 ? -4.842 -13.340 8.397 1.00 82.31 90 VAL A C 1
ATOM 732 O O . VAL A 1 90 ? -5.946 -12.817 8.271 1.00 82.31 90 VAL A O 1
ATOM 735 N N . THR A 1 91 ? -4.644 -14.432 9.129 1.00 78.19 91 THR A N 1
ATOM 736 C CA . THR A 1 91 ? -5.717 -15.145 9.826 1.00 78.19 91 THR A CA 1
ATOM 737 C C . THR A 1 91 ? -5.399 -15.260 11.309 1.00 78.19 91 THR A C 1
ATOM 739 O O . THR A 1 91 ? -4.405 -15.889 11.673 1.00 78.19 91 THR A O 1
AT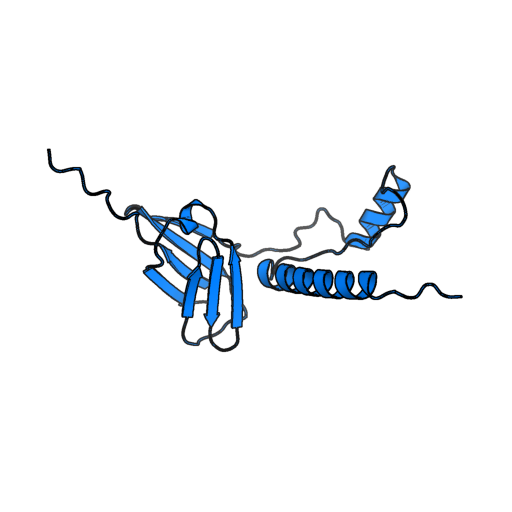OM 742 N N . GLY A 1 92 ? -6.273 -14.713 12.156 1.00 74.75 92 GLY A N 1
ATOM 743 C CA . GLY A 1 92 ? -6.180 -14.844 13.611 1.00 74.75 92 GLY A CA 1
ATOM 744 C C . GLY A 1 92 ? -4.919 -14.231 14.240 1.00 74.75 92 GLY A C 1
ATOM 745 O O . GLY A 1 92 ? -4.031 -13.718 13.564 1.00 74.75 92 GLY A O 1
ATOM 746 N N . GLY A 1 93 ? -4.853 -14.296 15.571 1.00 80.00 93 GLY A N 1
ATOM 747 C CA . GLY A 1 93 ? -3.747 -13.776 16.377 1.00 80.00 93 GLY A CA 1
ATOM 748 C C . GLY A 1 93 ? -4.040 -12.429 17.039 1.00 80.00 93 GLY A C 1
ATOM 749 O O . GLY A 1 93 ? -4.918 -11.678 16.618 1.00 80.00 93 GLY A O 1
ATOM 750 N N . ASP A 1 94 ? -3.280 -12.130 18.093 1.00 86.44 94 ASP A N 1
ATOM 751 C CA . ASP A 1 94 ? -3.428 -10.883 18.841 1.00 86.44 94 ASP A CA 1
ATOM 752 C C . ASP A 1 94 ? -2.965 -9.693 18.002 1.00 86.44 94 ASP A C 1
ATOM 754 O O . ASP A 1 94 ? -1.805 -9.622 17.575 1.00 86.44 94 ASP A O 1
ATOM 758 N N . VAL A 1 95 ? -3.865 -8.731 17.807 1.00 93.25 95 VAL A N 1
ATOM 759 C CA . VAL A 1 95 ? -3.560 -7.476 17.123 1.00 93.25 95 VAL A CA 1
ATOM 760 C C . VAL A 1 95 ? -2.792 -6.564 18.073 1.00 93.25 95 VAL A C 1
ATOM 762 O O . VAL A 1 95 ? -3.307 -6.113 19.095 1.00 93.25 95 VAL A O 1
ATOM 765 N N . LYS A 1 96 ? -1.549 -6.243 17.713 1.00 94.31 96 LYS A N 1
ATOM 766 C CA . LYS A 1 96 ? -0.722 -5.258 18.413 1.00 94.31 96 LYS A CA 1
ATOM 767 C C . LYS A 1 96 ? -0.494 -4.059 17.510 1.00 94.31 96 LYS A C 1
ATOM 769 O O . LYS A 1 96 ? 0.092 -4.183 16.434 1.00 94.31 96 LYS A O 1
ATOM 774 N N . LEU A 1 97 ? -0.937 -2.898 17.978 1.00 95.38 97 LEU A N 1
ATOM 775 C CA . LEU A 1 97 ? -0.767 -1.621 17.296 1.00 95.38 97 LEU A CA 1
ATOM 776 C C . LEU A 1 97 ? 0.171 -0.735 18.105 1.00 95.38 97 LEU A C 1
ATOM 778 O O . LEU A 1 97 ? -0.016 -0.552 19.308 1.00 95.38 97 LEU A O 1
ATOM 782 N N . ARG A 1 98 ? 1.159 -0.146 17.439 1.00 95.06 98 ARG A N 1
ATOM 783 C CA . ARG A 1 98 ? 2.030 0.872 18.027 1.00 95.06 98 ARG A CA 1
ATOM 784 C C . ARG A 1 98 ? 2.155 2.032 17.057 1.00 95.06 98 ARG A C 1
ATOM 786 O O . ARG A 1 98 ? 2.480 1.821 15.898 1.00 95.06 98 ARG A O 1
ATOM 793 N N . LYS A 1 99 ? 1.951 3.252 17.544 1.00 93.44 99 LYS A N 1
ATOM 794 C CA . LYS A 1 99 ? 2.076 4.480 16.755 1.00 93.44 99 LYS A CA 1
ATOM 795 C C . LYS A 1 99 ? 3.269 5.300 17.248 1.00 93.44 99 LYS A C 1
ATOM 797 O O . LYS A 1 99 ? 3.430 5.457 18.457 1.00 93.44 99 LYS A O 1
ATOM 802 N N . ARG A 1 100 ? 4.098 5.816 16.337 1.00 93.31 100 ARG A N 1
ATOM 803 C CA . ARG A 1 100 ? 5.246 6.690 16.635 1.00 93.31 100 ARG A CA 1
ATOM 804 C C . ARG A 1 100 ? 5.245 7.861 15.657 1.00 93.31 100 ARG A C 1
ATOM 806 O O . ARG A 1 100 ? 5.568 7.683 14.495 1.00 93.31 100 ARG A O 1
ATOM 813 N N . GLY A 1 101 ? 4.871 9.053 16.122 1.00 90.12 101 GLY A N 1
ATOM 814 C CA . GLY A 1 101 ? 4.661 10.185 15.215 1.00 90.12 101 GLY A CA 1
ATOM 815 C C . GLY A 1 101 ? 3.524 9.883 14.236 1.00 90.12 101 GLY A C 1
ATOM 816 O O . GLY A 1 101 ? 2.410 9.581 14.672 1.00 90.12 101 GLY A O 1
ATOM 817 N N . ASP A 1 102 ? 3.810 9.940 12.942 1.00 92.50 102 ASP A N 1
ATOM 818 C CA . ASP A 1 102 ? 2.929 9.544 11.841 1.00 92.50 102 ASP A CA 1
ATOM 819 C C . ASP A 1 102 ? 3.115 8.081 11.402 1.00 92.50 102 ASP A C 1
ATOM 821 O O . ASP A 1 102 ? 2.344 7.595 10.584 1.00 92.50 102 ASP A O 1
ATOM 825 N N . GLU A 1 103 ? 4.055 7.333 11.977 1.00 92.81 103 GLU A N 1
ATOM 826 C CA . GLU A 1 103 ? 4.252 5.914 11.671 1.00 92.81 103 GLU A CA 1
ATOM 827 C C . GLU A 1 103 ? 3.310 5.022 12.494 1.00 92.81 103 GLU A C 1
ATOM 829 O O . GLU A 1 103 ? 3.111 5.221 13.700 1.00 92.81 103 GLU A O 1
ATOM 834 N N . MET A 1 104 ? 2.784 3.976 11.859 1.00 93.44 104 MET A N 1
ATOM 835 C CA . MET A 1 104 ? 2.009 2.906 12.480 1.00 93.44 104 MET A CA 1
ATOM 836 C C . MET A 1 104 ? 2.693 1.559 12.259 1.00 93.44 104 MET A C 1
ATOM 838 O O . MET A 1 104 ? 2.988 1.167 11.134 1.00 93.44 104 MET A O 1
ATOM 842 N N . PHE A 1 105 ? 2.877 0.823 13.349 1.00 94.06 105 PHE A N 1
ATOM 843 C CA . PHE A 1 105 ? 3.404 -0.532 13.381 1.00 94.06 105 PHE A CA 1
ATOM 844 C C . PHE A 1 105 ? 2.275 -1.484 13.764 1.00 94.06 105 PHE A C 1
ATOM 846 O O . PHE A 1 105 ? 1.713 -1.392 14.859 1.00 94.06 105 PHE A O 1
ATOM 853 N N . ILE A 1 106 ? 1.968 -2.410 12.866 1.00 92.81 106 ILE A N 1
ATOM 854 C CA . ILE A 1 106 ? 0.928 -3.424 13.009 1.00 92.81 106 ILE A CA 1
ATOM 855 C C . ILE A 1 106 ? 1.626 -4.773 13.142 1.00 92.81 106 ILE A C 1
ATOM 857 O O . ILE A 1 106 ? 2.456 -5.134 12.308 1.00 92.81 106 ILE A O 1
ATOM 861 N N . THR A 1 107 ? 1.315 -5.523 14.195 1.00 92.81 107 THR A N 1
ATOM 862 C CA . THR A 1 107 ? 1.794 -6.897 14.384 1.00 92.81 107 THR A CA 1
ATOM 863 C C . THR A 1 107 ? 0.614 -7.813 14.677 1.00 92.81 107 THR A C 1
ATOM 865 O O . THR A 1 107 ? -0.157 -7.531 15.590 1.00 92.81 107 THR A O 1
ATOM 868 N N . ILE A 1 108 ? 0.482 -8.895 13.908 1.00 92.06 108 ILE A N 1
ATOM 869 C CA . ILE A 1 108 ? -0.563 -9.916 14.067 1.00 92.06 108 ILE A CA 1
ATOM 870 C C . ILE A 1 108 ? 0.105 -11.285 13.898 1.00 92.06 108 ILE A C 1
ATOM 872 O O . ILE A 1 108 ? 0.459 -11.681 12.788 1.00 92.06 108 ILE A O 1
ATOM 876 N N . GLY A 1 109 ? 0.369 -11.988 15.001 1.00 88.00 109 GLY A N 1
ATOM 877 C CA . GLY A 1 109 ? 1.205 -13.195 14.969 1.00 88.00 109 GLY A CA 1
ATOM 878 C C . GLY A 1 109 ? 2.582 -12.918 14.340 1.00 88.00 109 GLY A C 1
ATOM 879 O O . GLY A 1 109 ? 3.345 -12.094 14.846 1.00 88.00 109 GLY A O 1
ATOM 880 N N . ASN A 1 110 ? 2.882 -13.577 13.215 1.00 82.56 110 ASN A N 1
ATOM 881 C CA . ASN A 1 110 ? 4.125 -13.384 12.452 1.00 82.56 110 ASN A CA 1
ATOM 882 C C . ASN A 1 110 ? 4.036 -12.268 11.400 1.00 82.56 110 ASN A C 1
ATOM 884 O O . ASN A 1 110 ? 5.057 -11.873 10.834 1.00 82.56 110 ASN A O 1
ATOM 888 N N . PHE A 1 111 ? 2.835 -11.759 11.126 1.00 85.94 111 PHE A N 1
ATOM 889 C CA . PHE A 1 111 ? 2.642 -10.657 10.201 1.00 85.94 111 PHE A CA 1
ATOM 890 C C . PHE A 1 111 ? 3.088 -9.347 10.848 1.00 85.94 111 PHE A C 1
ATOM 892 O O . PHE A 1 111 ? 2.685 -9.023 11.969 1.00 85.94 111 PHE A O 1
ATOM 899 N N . LYS A 1 112 ? 3.910 -8.582 10.126 1.00 87.00 112 LYS A N 1
ATOM 900 C CA . LYS A 1 112 ? 4.361 -7.249 10.524 1.00 87.00 112 LYS A CA 1
ATOM 901 C C . LYS A 1 112 ? 4.203 -6.301 9.348 1.00 87.00 112 LYS A C 1
ATOM 903 O O . LYS A 1 112 ? 4.687 -6.595 8.259 1.00 87.00 112 LYS A O 1
ATOM 908 N N . ARG A 1 113 ? 3.565 -5.159 9.588 1.00 86.19 113 ARG A N 1
ATOM 909 C CA . ARG A 1 113 ? 3.454 -4.067 8.620 1.00 86.19 113 ARG A CA 1
ATOM 910 C C . ARG A 1 113 ? 3.779 -2.751 9.296 1.00 86.19 113 ARG A C 1
ATOM 912 O O . ARG A 1 113 ? 3.288 -2.469 10.386 1.00 86.19 113 ARG A O 1
ATOM 919 N N . GLU A 1 114 ? 4.604 -1.965 8.633 1.00 89.38 114 GLU A N 1
ATOM 920 C CA . GLU A 1 114 ? 4.888 -0.584 8.988 1.00 89.38 114 GLU A CA 1
ATOM 921 C C . GLU A 1 114 ? 4.267 0.301 7.915 1.00 89.38 114 GLU A C 1
ATOM 923 O O . GLU A 1 114 ? 4.303 -0.040 6.738 1.00 89.38 114 GLU A O 1
ATOM 928 N N . MET A 1 115 ? 3.640 1.402 8.298 1.00 87.25 115 MET A N 1
ATOM 929 C CA . MET A 1 115 ? 3.035 2.313 7.333 1.00 87.25 115 MET A CA 1
ATOM 930 C C . MET A 1 115 ? 3.030 3.738 7.858 1.00 87.25 115 MET A C 1
ATOM 932 O O . MET A 1 115 ? 2.922 3.964 9.062 1.00 87.25 115 MET A O 1
ATOM 936 N N . ILE A 1 116 ? 3.096 4.694 6.937 1.00 89.06 116 ILE A N 1
ATOM 937 C CA . ILE A 1 116 ? 2.875 6.103 7.245 1.00 89.06 116 ILE A CA 1
ATOM 938 C C . ILE A 1 116 ? 1.369 6.360 7.267 1.00 89.06 116 ILE A C 1
ATOM 940 O O . ILE A 1 116 ? 0.641 5.968 6.353 1.00 89.06 116 ILE A O 1
ATOM 944 N N . LEU A 1 117 ? 0.893 7.004 8.327 1.00 90.69 117 LEU A N 1
ATOM 945 C CA . LEU A 1 117 ? -0.492 7.421 8.473 1.00 90.69 117 LEU A CA 1
ATOM 946 C C . LEU A 1 117 ? -0.722 8.738 7.730 1.00 90.69 117 LEU A C 1
ATOM 948 O O . LEU A 1 117 ? 0.064 9.675 7.880 1.00 90.69 117 LEU A O 1
ATOM 952 N N . PRO A 1 118 ? -1.850 8.877 7.015 1.00 89.56 118 PRO A N 1
ATOM 953 C CA . PRO A 1 118 ? -2.297 10.178 6.542 1.00 89.56 118 PRO A CA 1
ATOM 954 C C . PRO A 1 118 ? -2.404 11.180 7.694 1.00 89.56 118 PRO A C 1
ATOM 956 O O . PRO A 1 118 ? -2.793 10.826 8.811 1.00 89.56 118 PRO A O 1
ATOM 959 N N . THR A 1 119 ? -2.119 12.453 7.413 1.00 89.56 119 THR A N 1
ATOM 960 C CA . THR A 1 119 ? -2.028 13.527 8.417 1.00 89.56 119 THR A CA 1
ATOM 961 C C . THR A 1 119 ? -3.252 13.616 9.334 1.00 89.56 119 THR A C 1
ATOM 963 O O . THR A 1 119 ? -3.112 13.904 10.524 1.00 89.56 119 THR A O 1
ATOM 966 N N . VAL A 1 120 ? -4.450 13.335 8.804 1.00 90.62 120 VAL A N 1
ATOM 967 C CA . VAL A 1 120 ? -5.708 13.347 9.568 1.00 90.62 120 VAL A CA 1
ATOM 968 C C . VAL A 1 120 ? -5.740 12.295 10.682 1.00 90.62 120 VAL A C 1
ATOM 970 O O . VAL A 1 120 ? -6.291 12.567 11.744 1.00 90.62 120 VAL A O 1
ATOM 973 N N . LEU A 1 121 ? -5.094 11.140 10.485 1.00 93.75 121 LEU A N 1
ATOM 974 C CA . LEU A 1 121 ? -4.980 10.056 11.468 1.00 93.75 121 LEU A CA 1
ATOM 975 C C . LEU A 1 121 ? -3.721 10.197 12.331 1.00 93.75 121 LEU A C 1
ATOM 977 O O . LEU A 1 121 ? -3.731 9.857 13.514 1.00 93.75 121 LEU A O 1
ATOM 981 N N . ALA A 1 122 ? -2.639 10.743 11.767 1.00 92.62 122 ALA A N 1
ATOM 982 C CA . ALA A 1 122 ? -1.377 10.959 12.473 1.00 92.62 122 ALA A CA 1
ATOM 983 C C . ALA A 1 122 ? -1.536 11.850 13.719 1.00 92.62 122 ALA A C 1
ATOM 985 O O . ALA A 1 122 ? -0.802 11.691 14.691 1.00 92.62 122 ALA A O 1
ATOM 986 N N . LYS A 1 123 ? -2.520 12.753 13.739 1.00 90.62 123 LYS A N 1
ATOM 987 C CA . LYS A 1 123 ? -2.816 13.613 14.899 1.00 90.62 123 LYS A CA 1
ATOM 988 C C . LYS A 1 123 ? -3.760 12.977 15.927 1.00 90.62 123 LYS A C 1
ATOM 990 O O . LYS A 1 123 ? -4.028 13.583 16.958 1.00 90.62 123 LYS A O 1
ATOM 995 N N . ARG A 1 124 ? -4.283 11.778 15.659 1.00 92.50 124 ARG A N 1
ATOM 996 C CA . ARG A 1 124 ? -5.261 11.091 16.513 1.00 92.50 124 ARG A CA 1
ATOM 997 C C . ARG A 1 124 ? -4.590 10.020 17.367 1.00 92.50 124 ARG A C 1
ATOM 999 O O . ARG A 1 124 ? -3.560 9.447 16.996 1.00 92.50 124 ARG A O 1
ATOM 1006 N N . ARG A 1 125 ? -5.209 9.716 18.507 1.00 93.44 125 ARG A N 1
ATOM 1007 C CA . ARG A 1 125 ? -4.858 8.555 19.334 1.00 93.44 125 ARG A CA 1
ATOM 1008 C C . ARG A 1 125 ? -5.537 7.304 18.779 1.00 93.44 125 ARG A C 1
ATOM 1010 O O . ARG A 1 125 ? -6.696 7.355 18.376 1.00 93.44 125 ARG A O 1
ATOM 1017 N N . THR A 1 126 ? -4.833 6.177 18.788 1.00 94.62 126 THR A N 1
ATOM 1018 C CA . THR A 1 126 ? -5.399 4.880 18.394 1.00 94.62 126 THR A CA 1
ATOM 1019 C C . THR A 1 126 ? -6.309 4.355 19.508 1.00 94.62 126 THR A C 1
ATOM 1021 O O . THR A 1 126 ? -5.875 4.251 20.653 1.00 94.62 126 THR A O 1
ATOM 1024 N N . GLY A 1 127 ? -7.559 4.030 19.179 1.00 92.44 127 GLY A N 1
ATOM 1025 C CA . GLY A 1 127 ? -8.549 3.442 20.089 1.00 92.44 127 GLY A CA 1
ATOM 1026 C C . GLY A 1 127 ? -8.516 1.910 20.152 1.00 92.44 127 GLY A C 1
ATOM 1027 O O . GLY A 1 127 ? -9.070 1.330 21.077 1.00 92.44 127 GLY A O 1
ATOM 1028 N N . GLY A 1 128 ? -7.859 1.253 19.192 1.00 93.12 128 GLY A N 1
ATOM 1029 C CA . GLY A 1 128 ? -7.709 -0.202 19.132 1.00 93.12 128 GLY A CA 1
ATOM 1030 C C . GLY A 1 128 ? -7.771 -0.711 17.697 1.00 93.12 128 GLY A C 1
ATOM 1031 O O . GLY A 1 128 ? -7.983 0.075 16.772 1.00 93.12 128 GLY A O 1
ATOM 1032 N N . GLY A 1 129 ? -7.584 -2.017 17.510 1.00 94.25 129 GLY A N 1
ATOM 1033 C CA . GLY A 1 129 ? -7.823 -2.643 16.217 1.00 94.25 129 GLY A CA 1
ATOM 1034 C C . GLY A 1 129 ? -8.304 -4.075 16.328 1.00 94.25 129 GLY A C 1
ATOM 1035 O O . GLY A 1 129 ? -7.945 -4.787 17.266 1.00 94.25 129 GLY A O 1
ATOM 1036 N N . VAL A 1 130 ? -9.126 -4.471 15.365 1.00 93.38 130 VAL A N 1
ATOM 1037 C CA . VAL A 1 130 ? -9.791 -5.770 15.317 1.00 93.38 130 VAL A CA 1
ATOM 1038 C C . VAL A 1 130 ? -9.672 -6.322 13.901 1.00 93.38 130 VAL A C 1
ATOM 1040 O O . VAL A 1 130 ? -9.915 -5.608 12.934 1.00 93.38 130 VAL A O 1
ATOM 1043 N N . LEU A 1 131 ? -9.267 -7.585 13.774 1.00 91.88 131 LEU A N 1
ATOM 1044 C CA . LEU A 1 131 ? -9.198 -8.290 12.495 1.00 91.88 131 LEU A CA 1
ATOM 1045 C C . LEU A 1 131 ? -10.468 -9.131 12.316 1.00 91.88 131 LEU A C 1
ATOM 1047 O O . LEU A 1 131 ? -10.702 -10.046 13.105 1.00 91.88 131 LEU A O 1
ATOM 1051 N N . GLN A 1 132 ? -11.263 -8.836 11.288 1.00 88.44 132 GLN A N 1
ATOM 1052 C CA . GLN A 1 132 ? -12.479 -9.574 10.921 1.00 88.44 132 GLN A CA 1
ATOM 1053 C C . GLN A 1 132 ? -12.512 -9.788 9.409 1.00 88.44 132 GLN A C 1
ATOM 1055 O O . GLN A 1 132 ? -12.226 -8.866 8.654 1.00 88.44 132 GLN A O 1
ATOM 1060 N N . ASP A 1 133 ? -12.805 -11.014 8.969 1.00 85.12 133 ASP A N 1
ATOM 1061 C CA . ASP A 1 133 ? -12.962 -11.378 7.550 1.00 85.12 133 ASP A CA 1
ATOM 1062 C C . ASP A 1 133 ? -11.816 -10.904 6.633 1.00 85.12 133 ASP A C 1
ATOM 1064 O O . ASP A 1 133 ? -12.018 -10.462 5.503 1.00 85.12 133 ASP A O 1
ATOM 1068 N N . GLY A 1 134 ? -10.577 -10.978 7.133 1.00 85.62 134 GLY A N 1
ATOM 1069 C CA . GLY A 1 134 ? -9.391 -10.541 6.391 1.00 85.62 134 GLY A CA 1
ATOM 1070 C C . GLY A 1 134 ? -9.256 -9.021 6.271 1.00 85.62 134 GLY A C 1
ATOM 1071 O O . GLY A 1 134 ? -8.471 -8.549 5.454 1.00 85.62 134 GLY A O 1
ATOM 1072 N N . VAL A 1 135 ? -9.984 -8.243 7.075 1.00 89.88 135 VAL A N 1
ATOM 1073 C CA . VAL A 1 135 ? -9.891 -6.783 7.162 1.00 89.88 135 VAL A CA 1
ATOM 1074 C C . VAL A 1 135 ? -9.534 -6.384 8.589 1.00 89.88 135 VAL A C 1
ATOM 1076 O O . VAL A 1 135 ? -10.224 -6.722 9.548 1.00 89.88 135 VAL A O 1
ATOM 1079 N N . LEU A 1 136 ? -8.420 -5.671 8.741 1.00 93.00 136 LEU A N 1
ATOM 1080 C CA . LEU A 1 136 ? -8.053 -5.046 10.002 1.00 93.00 136 LEU A CA 1
ATOM 1081 C C . LEU A 1 136 ? -8.722 -3.680 10.089 1.00 93.00 136 LEU A C 1
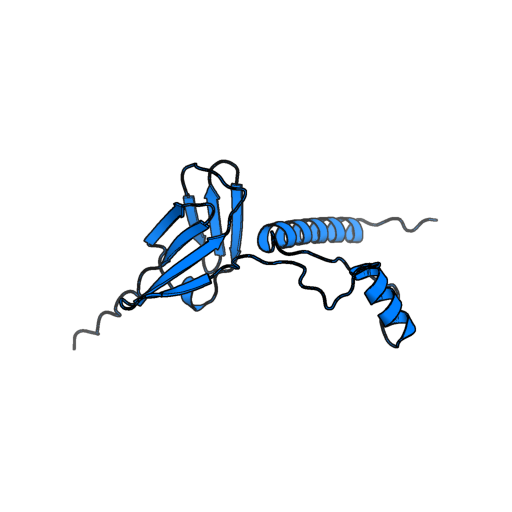ATOM 1083 O O . LEU A 1 136 ? -8.397 -2.773 9.326 1.00 93.00 136 LEU A O 1
ATOM 1087 N N . GLU A 1 137 ? -9.608 -3.522 11.056 1.00 94.62 137 GLU A N 1
ATOM 1088 C CA . GLU A 1 137 ? -10.248 -2.256 11.365 1.00 94.62 137 GLU A CA 1
ATOM 1089 C C . GLU A 1 137 ? -9.532 -1.596 12.537 1.00 94.62 137 GLU A C 1
ATOM 1091 O O . GLU A 1 137 ? -9.356 -2.206 13.591 1.00 94.62 137 GLU A O 1
ATOM 1096 N N . ILE A 1 138 ? -9.076 -0.359 12.349 1.00 95.75 138 ILE A N 1
ATOM 1097 C CA . ILE A 1 138 ? -8.369 0.424 13.360 1.00 95.75 138 ILE A CA 1
ATOM 1098 C C . ILE A 1 138 ? -9.182 1.675 13.650 1.00 95.75 138 ILE A C 1
ATOM 1100 O O . ILE A 1 138 ? -9.394 2.511 12.770 1.00 95.75 138 ILE A O 1
ATOM 1104 N N . THR A 1 139 ? -9.577 1.830 14.907 1.00 96.81 139 THR A N 1
ATOM 1105 C CA . THR A 1 139 ? -10.298 3.013 15.370 1.00 96.81 139 THR A CA 1
ATOM 1106 C C . THR A 1 139 ? -9.303 4.081 15.799 1.00 96.81 139 THR A C 1
ATOM 1108 O O . THR A 1 139 ? -8.380 3.814 16.571 1.00 96.81 139 THR A O 1
ATOM 1111 N N . PHE A 1 140 ? -9.523 5.312 15.359 1.00 96.69 140 PHE A N 1
ATOM 1112 C CA . PHE A 1 140 ? -8.829 6.505 15.825 1.00 96.69 140 PHE A CA 1
ATOM 1113 C C . PHE A 1 140 ? -9.824 7.402 16.556 1.00 96.69 140 PHE A C 1
ATOM 1115 O O . PHE A 1 140 ? -10.915 7.675 16.057 1.00 96.69 140 PHE A O 1
ATOM 1122 N N . LEU A 1 141 ? -9.451 7.823 17.761 1.00 96.06 141 LEU A N 1
ATOM 1123 C CA . LEU A 1 141 ? -10.304 8.612 18.642 1.00 96.06 141 LEU A CA 1
ATOM 1124 C C . LEU A 1 141 ? -10.409 10.069 18.158 1.00 96.06 141 LEU A C 1
ATOM 1126 O O . LEU A 1 141 ? -9.503 10.537 17.456 1.00 96.06 141 LEU A O 1
ATOM 1130 N N . PRO A 1 142 ? -11.466 10.801 18.558 1.00 93.25 142 PRO A N 1
ATOM 1131 C CA . PRO A 1 142 ? -11.587 12.229 18.281 1.00 93.25 142 PRO A CA 1
ATOM 1132 C C . PRO A 1 142 ? -10.403 13.007 18.889 1.00 93.25 142 PRO A C 1
ATOM 1134 O O . PRO A 1 142 ? -9.645 12.461 19.701 1.00 93.25 142 PRO A O 1
ATOM 1137 N N . PRO A 1 143 ? -10.188 14.276 18.495 1.00 86.75 143 PRO A N 1
ATOM 1138 C CA . PRO A 1 143 ? -9.142 15.077 19.119 1.00 86.75 143 PRO A CA 1
ATOM 1139 C C . PRO A 1 143 ? -9.501 15.274 20.593 1.00 86.75 143 PRO A C 1
ATOM 1141 O O . PRO A 1 143 ? -10.681 15.381 20.931 1.00 86.75 143 PRO A O 1
ATOM 1144 N N . GLU A 1 144 ? -8.502 15.344 21.469 1.00 78.06 144 GLU A N 1
ATOM 1145 C CA . GLU A 1 144 ? -8.785 15.781 22.833 1.00 78.06 144 GLU A CA 1
ATOM 1146 C C . GLU A 1 144 ? -9.328 17.217 22.774 1.00 78.06 144 GLU A C 1
ATOM 1148 O O . GLU A 1 144 ? -8.759 18.048 22.053 1.00 78.06 144 GLU A O 1
ATOM 1153 N N . PRO A 1 145 ? -10.452 17.509 23.453 1.00 72.00 145 PRO A N 1
ATOM 1154 C CA . PRO A 1 145 ? -10.975 18.862 23.502 1.00 72.00 145 PRO A CA 1
ATOM 1155 C C . PRO A 1 145 ? -9.901 19.767 24.100 1.00 72.00 145 PRO A C 1
ATOM 1157 O O . PRO A 1 145 ? -9.328 19.467 25.150 1.00 72.00 145 PRO A O 1
ATOM 1160 N N . VAL A 1 146 ? -9.603 20.865 23.408 1.00 71.31 146 VAL A N 1
ATOM 1161 C CA . VAL A 1 146 ? -8.714 21.894 23.942 1.00 71.31 146 VAL A CA 1
ATOM 1162 C C . VAL A 1 146 ? -9.420 22.461 25.168 1.00 71.31 146 VAL A C 1
ATOM 1164 O O . VAL A 1 146 ? -10.508 23.014 25.036 1.00 71.31 146 VAL A O 1
ATOM 1167 N N . ALA A 1 147 ? -8.843 22.271 26.356 1.00 64.44 147 ALA A N 1
ATOM 1168 C CA . ALA A 1 147 ? -9.363 22.897 27.563 1.00 64.44 147 ALA A CA 1
ATOM 1169 C C . ALA A 1 147 ? -9.394 24.413 27.332 1.00 64.44 147 ALA A C 1
ATOM 1171 O O . ALA A 1 147 ? -8.352 25.015 27.056 1.00 64.44 147 ALA A O 1
ATOM 1172 N N . GLU A 1 148 ? -10.584 25.013 27.382 1.00 62.12 148 GLU A N 1
ATOM 1173 C CA . GLU A 1 148 ? -10.711 26.462 27.281 1.00 62.12 148 GLU A CA 1
ATOM 1174 C C . GLU A 1 148 ? -9.916 27.103 28.428 1.00 62.12 148 GLU A C 1
ATOM 1176 O O . GLU A 1 148 ? -10.006 26.632 29.570 1.00 62.12 148 GLU A O 1
ATOM 1181 N N . PRO A 1 149 ? -9.100 28.138 28.157 1.00 63.47 149 PRO A N 1
ATOM 1182 C CA . PRO A 1 149 ? -8.436 28.861 29.223 1.00 63.47 149 PRO A CA 1
ATOM 1183 C C . PRO A 1 149 ? -9.514 29.447 30.136 1.00 63.47 149 PRO A C 1
ATOM 1185 O O . PRO A 1 149 ? -10.354 30.233 29.699 1.00 63.47 149 PRO A O 1
ATOM 1188 N N . ILE A 1 150 ? -9.489 29.025 31.400 1.00 67.25 150 ILE A N 1
ATOM 1189 C CA . ILE A 1 150 ? -10.315 29.591 32.465 1.00 67.25 150 ILE A CA 1
ATOM 1190 C C . ILE A 1 150 ? -10.039 31.101 32.468 1.00 67.25 150 ILE A C 1
ATOM 1192 O O . ILE A 1 150 ? -8.898 31.511 32.692 1.00 67.25 150 ILE A O 1
ATOM 1196 N N . SER A 1 151 ? -11.061 31.889 32.122 1.00 61.41 151 SER A N 1
ATOM 1197 C CA . SER A 1 151 ? -11.034 33.358 32.173 1.00 61.41 151 SER A CA 1
ATOM 1198 C C . SER A 1 151 ? -11.074 33.868 33.607 1.00 61.41 151 SER A C 1
ATOM 1200 O O . SER A 1 151 ? -11.727 33.204 34.445 1.00 61.41 151 SER A O 1
#

InterPro domains:
  IPR008978 HSP20-like chaperone [G3DSA:2.60.40.790] (77-142)
  IPR025723 ArsA/GET3, Anion-transporting ATPase-like domain [PF02374] (6-54)
  IPR027417 P-loop containing nucleoside triphosphate hydrolase [G3DSA:3.40.50.300] (1-76)
  IPR040612 ArsA, HSP20-like domain [PF17886] (78-140)

Radius of gyration: 21.45 Å; chains: 1; bounding box: 60×48×61 Å